Protein AF-A0A3G2S1W0-F1 (afdb_monomer_lite)

Radius of gyration: 58.09 Å; chains: 1; bounding box: 138×70×123 Å

Foldseek 3Di:
DDDDDDDDDDDDPPPPDPPPDPPPPPPPPDPVVVVVVVCVVVDDDPDCDPCVCPPVDDDDDDPDDDDDPDDDDPVVVVVVVVVVVPDDPPPPPPPDDPDDDDDDPPVVVVVVVVVDDDDPDPPD

InterPro domains:
  IPR019711 ATP synthase, F0 complex, subunit H [PF10775] (19-88)
  IPR019711 ATP synthase, F0 complex, subunit H [PTHR28207] (14-124)

pLDDT: mean 74.58, std 13.67, range [42.84, 94.88]

Structure (mmCIF, N/CA/C/O backbone):
data_AF-A0A3G2S1W0-F1
#
_entry.id   AF-A0A3G2S1W0-F1
#
loop_
_atom_site.group_PDB
_atom_site.id
_atom_site.type_symbol
_atom_site.label_atom_id
_atom_site.label_alt_id
_atom_site.label_comp_id
_atom_site.label_asym_id
_atom_site.label_entity_id
_atom_site.label_seq_id
_atom_site.pdbx_PDB_ins_code
_atom_site.Cartn_x
_atom_site.Cartn_y
_atom_site.Cartn_z
_atom_site.occupancy
_atom_site.B_iso_or_equiv
_atom_site.auth_seq_id
_atom_site.auth_comp_id
_atom_site.auth_asym_id
_atom_site.auth_atom_id
_atom_site.pdbx_PDB_model_num
ATOM 1 N N . MET A 1 1 ? 91.002 28.661 -52.945 1.00 43.22 1 MET A N 1
ATOM 2 C CA . MET A 1 1 ? 90.350 27.918 -51.843 1.00 43.22 1 MET A CA 1
ATOM 3 C C . MET A 1 1 ? 89.724 26.662 -52.427 1.00 43.22 1 MET A C 1
ATOM 5 O O . MET A 1 1 ? 88.703 26.771 -53.085 1.00 43.22 1 MET A O 1
ATOM 9 N N . MET A 1 2 ? 90.363 25.502 -52.265 1.00 44.12 2 MET A N 1
ATOM 10 C CA . MET A 1 2 ? 89.798 24.196 -52.630 1.00 44.12 2 MET A CA 1
ATOM 11 C C . MET A 1 2 ? 89.559 23.433 -51.329 1.00 44.12 2 MET A C 1
ATOM 13 O O . MET A 1 2 ? 90.509 23.015 -50.674 1.00 44.12 2 MET A O 1
ATOM 17 N N . LEU A 1 3 ? 88.295 23.349 -50.917 1.00 50.31 3 LEU A N 1
ATOM 18 C CA . LEU A 1 3 ? 87.847 22.559 -49.774 1.00 50.31 3 LEU A CA 1
ATOM 19 C C . LEU A 1 3 ? 87.385 21.200 -50.304 1.00 50.31 3 LEU A C 1
ATOM 21 O O . LEU A 1 3 ? 86.468 21.155 -51.120 1.00 50.31 3 LEU A O 1
ATOM 25 N N . ALA A 1 4 ? 87.956 20.104 -49.813 1.00 54.03 4 ALA A N 1
ATOM 26 C CA . ALA A 1 4 ? 87.307 18.801 -49.899 1.00 54.03 4 ALA A CA 1
ATOM 27 C C . ALA A 1 4 ? 87.650 17.973 -48.657 1.00 54.03 4 ALA A C 1
ATOM 29 O O . ALA A 1 4 ? 88.808 17.707 -48.347 1.00 54.03 4 ALA A O 1
ATOM 30 N N . VAL A 1 5 ? 86.589 17.667 -47.920 1.00 59.09 5 VAL A N 1
ATOM 31 C CA . VAL A 1 5 ? 86.521 17.125 -46.563 1.00 59.09 5 VAL A CA 1
ATOM 32 C C . VAL A 1 5 ? 86.582 15.593 -46.596 1.00 59.09 5 VAL A C 1
ATOM 34 O O . VAL A 1 5 ? 85.973 14.961 -47.455 1.00 59.09 5 VAL A O 1
ATOM 37 N N . ALA A 1 6 ? 87.307 14.997 -45.646 1.00 62.19 6 ALA A N 1
ATOM 38 C CA . ALA A 1 6 ? 87.459 13.548 -45.495 1.00 62.19 6 ALA A CA 1
ATOM 39 C C . ALA A 1 6 ? 86.156 12.850 -45.046 1.00 62.19 6 ALA A C 1
ATOM 41 O O . ALA A 1 6 ? 85.433 13.407 -44.215 1.00 62.19 6 ALA A O 1
ATOM 42 N N . PRO A 1 7 ? 85.875 11.602 -45.472 1.00 57.28 7 PRO A N 1
ATOM 43 C CA . PRO A 1 7 ? 84.758 10.851 -44.924 1.00 57.28 7 PRO A CA 1
ATOM 44 C C . PRO A 1 7 ? 85.201 10.054 -43.689 1.00 57.28 7 PRO A C 1
ATOM 46 O O . PRO A 1 7 ? 85.987 9.111 -43.772 1.00 57.28 7 PRO A O 1
ATOM 49 N N . ARG A 1 8 ? 84.662 10.408 -42.520 1.00 60.22 8 ARG A N 1
ATOM 50 C CA . ARG A 1 8 ? 84.667 9.544 -41.331 1.00 60.22 8 ARG A CA 1
ATOM 51 C C . ARG A 1 8 ? 83.418 8.669 -41.390 1.00 60.22 8 ARG A C 1
ATOM 53 O O . ARG A 1 8 ? 82.312 9.159 -41.179 1.00 60.22 8 ARG A O 1
ATOM 60 N N . VAL A 1 9 ? 83.586 7.384 -41.684 1.00 63.47 9 VAL A N 1
ATOM 61 C CA . VAL A 1 9 ? 82.483 6.417 -41.626 1.00 63.47 9 VAL A CA 1
ATOM 62 C C . VAL A 1 9 ? 82.334 5.947 -40.181 1.00 63.47 9 VAL A C 1
ATOM 64 O O . VAL A 1 9 ? 83.197 5.251 -39.655 1.00 63.47 9 VAL A O 1
ATOM 67 N N . LEU A 1 10 ? 81.243 6.353 -39.530 1.00 62.69 10 LEU A N 1
ATOM 68 C CA . LEU A 1 10 ? 80.848 5.854 -38.216 1.00 62.69 10 LEU A CA 1
ATOM 69 C C . LEU A 1 10 ? 79.916 4.654 -38.422 1.00 62.69 10 LEU A C 1
ATOM 71 O O . LEU A 1 10 ? 78.802 4.798 -38.928 1.00 62.69 10 LEU A O 1
ATOM 75 N N . MET A 1 11 ? 80.378 3.460 -38.061 1.00 61.34 11 MET A N 1
ATOM 76 C CA . MET A 1 11 ? 79.583 2.239 -38.154 1.00 61.34 11 MET A CA 1
ATOM 77 C C . MET A 1 11 ? 78.545 2.252 -37.022 1.00 61.34 11 MET A C 1
ATOM 79 O O . MET A 1 11 ? 78.863 1.994 -35.865 1.00 61.34 11 MET A O 1
ATOM 83 N N . THR A 1 12 ? 77.304 2.622 -37.336 1.00 63.25 12 THR A N 1
ATOM 84 C CA . THR A 1 12 ? 76.196 2.571 -36.377 1.00 63.25 12 THR A CA 1
ATOM 85 C C . THR A 1 12 ? 75.586 1.173 -36.403 1.00 63.25 12 THR A C 1
ATOM 87 O O . THR A 1 12 ? 75.038 0.728 -37.412 1.00 63.25 12 THR A O 1
ATOM 90 N N . ALA A 1 13 ? 75.703 0.444 -35.293 1.00 64.62 13 ALA A N 1
ATOM 91 C CA . ALA A 1 13 ? 74.987 -0.810 -35.118 1.00 64.62 13 ALA A CA 1
ATOM 92 C C . ALA A 1 13 ? 73.480 -0.511 -35.104 1.00 64.62 13 ALA A C 1
ATOM 94 O O . ALA A 1 13 ? 72.983 0.211 -34.238 1.00 64.62 13 ALA A O 1
ATOM 95 N N . ARG A 1 14 ? 72.740 -1.057 -36.074 1.00 62.59 14 ARG A N 1
ATOM 96 C CA . ARG A 1 14 ? 71.276 -1.044 -36.045 1.00 62.59 14 ARG A CA 1
ATOM 97 C C . ARG A 1 14 ? 70.824 -1.963 -34.913 1.00 62.59 14 ARG A C 1
ATOM 99 O O . ARG A 1 14 ? 70.781 -3.176 -35.088 1.00 62.59 14 ARG A O 1
ATOM 106 N N . MET A 1 15 ? 70.493 -1.398 -33.754 1.00 65.88 15 MET A N 1
ATOM 107 C CA . MET A 1 15 ? 69.702 -2.116 -32.755 1.00 65.88 15 MET A CA 1
ATOM 108 C C . MET A 1 15 ? 68.371 -2.482 -33.417 1.00 65.88 15 MET A C 1
ATOM 110 O O . MET A 1 15 ? 67.589 -1.600 -33.777 1.00 65.88 15 MET A O 1
ATOM 114 N N . ALA A 1 16 ? 68.133 -3.774 -33.639 1.00 66.38 16 ALA A N 1
ATOM 115 C CA . ALA A 1 16 ? 66.834 -4.264 -34.067 1.00 66.38 16 ALA A CA 1
ATOM 116 C C . ALA A 1 16 ? 65.831 -3.946 -32.950 1.00 66.38 16 ALA A C 1
ATOM 118 O O . ALA A 1 16 ? 65.785 -4.623 -31.926 1.00 66.38 16 ALA A O 1
ATOM 119 N N . GLY A 1 17 ? 65.078 -2.858 -33.109 1.00 67.38 17 GLY A N 1
ATOM 120 C CA . GLY A 1 17 ? 64.020 -2.502 -32.176 1.00 67.38 17 GLY A CA 1
ATOM 121 C C . GLY A 1 17 ? 62.940 -3.575 -32.218 1.00 67.38 17 GLY A C 1
ATOM 122 O O . GLY A 1 17 ? 62.202 -3.667 -33.198 1.00 67.38 17 GLY A O 1
ATOM 123 N N . PHE A 1 18 ? 62.832 -4.379 -31.162 1.00 67.88 18 PHE A N 1
ATOM 124 C CA . PHE A 1 18 ? 61.656 -5.213 -30.954 1.00 67.88 18 PHE A CA 1
ATOM 125 C C . PHE A 1 18 ? 60.461 -4.286 -30.714 1.00 67.88 18 PHE A C 1
ATOM 127 O O . PHE A 1 18 ? 60.322 -3.684 -29.651 1.00 67.88 18 PHE A O 1
ATOM 134 N N . ARG A 1 19 ? 59.592 -4.143 -31.719 1.00 68.94 19 ARG A N 1
ATOM 135 C CA . ARG A 1 19 ? 58.258 -3.575 -31.514 1.00 68.94 19 ARG A CA 1
ATOM 136 C C . ARG A 1 19 ? 57.435 -4.653 -30.822 1.00 68.94 19 ARG A C 1
ATOM 138 O O . ARG A 1 19 ? 57.024 -5.612 -31.468 1.00 68.94 19 ARG A O 1
ATOM 145 N N . ALA A 1 20 ? 57.227 -4.523 -29.516 1.00 69.31 20 ALA A N 1
ATOM 146 C CA . ALA A 1 20 ? 56.243 -5.337 -28.821 1.00 69.31 20 ALA A CA 1
ATOM 147 C C . ALA A 1 20 ? 54.864 -5.006 -29.411 1.00 69.31 20 ALA A C 1
ATOM 149 O O . ALA A 1 20 ? 54.316 -3.930 -29.176 1.00 69.31 20 ALA A O 1
ATOM 150 N N . LEU A 1 21 ? 54.326 -5.898 -30.243 1.00 70.06 21 LEU A N 1
ATOM 151 C CA . LEU A 1 21 ? 52.922 -5.838 -30.619 1.00 70.06 21 LEU A CA 1
ATOM 152 C C . LEU A 1 21 ? 52.138 -6.307 -29.397 1.00 70.06 21 LEU A C 1
ATOM 154 O O . LEU A 1 21 ? 52.340 -7.425 -28.930 1.00 70.06 21 LEU A O 1
ATOM 158 N N . SER A 1 22 ? 51.284 -5.439 -28.854 1.00 65.88 22 SER A N 1
ATOM 159 C CA . SER A 1 22 ? 50.355 -5.820 -27.792 1.00 65.88 22 SER A CA 1
ATOM 160 C C . SER A 1 22 ? 49.427 -6.907 -28.329 1.00 65.88 22 SER A C 1
ATOM 162 O O . SER A 1 22 ? 48.466 -6.617 -29.034 1.00 65.88 22 SER A O 1
ATOM 164 N N . THR A 1 23 ? 49.716 -8.164 -28.003 1.00 62.97 23 THR A N 1
ATOM 165 C CA . THR A 1 23 ? 48.867 -9.327 -28.285 1.00 62.97 23 THR A CA 1
ATOM 166 C C . THR A 1 23 ? 47.787 -9.488 -27.217 1.00 62.97 23 THR A C 1
ATOM 168 O O . THR A 1 23 ? 47.408 -10.610 -26.878 1.00 62.97 23 THR A O 1
ATOM 171 N N . SER A 1 24 ? 47.271 -8.386 -26.654 1.00 63.69 24 SER A N 1
ATOM 172 C CA . SER A 1 24 ? 46.040 -8.500 -25.880 1.00 63.69 24 SER A CA 1
ATOM 173 C C . SER A 1 24 ? 44.975 -8.990 -26.852 1.00 63.69 24 SER A C 1
ATOM 175 O O . SER A 1 24 ? 44.694 -8.355 -27.870 1.00 63.69 24 SER A O 1
ATOM 177 N N . ALA A 1 25 ? 44.444 -10.184 -26.591 1.00 62.50 25 ALA A N 1
ATOM 178 C CA . ALA A 1 25 ? 43.298 -10.672 -27.326 1.00 62.50 25 ALA A CA 1
ATOM 179 C C . ALA A 1 25 ? 42.246 -9.565 -27.246 1.00 62.50 25 ALA A C 1
ATOM 181 O O . ALA A 1 25 ? 41.812 -9.217 -26.146 1.00 62.50 25 ALA A O 1
ATOM 182 N N . VAL A 1 26 ? 41.885 -8.975 -28.392 1.00 62.81 26 VAL A N 1
ATOM 183 C CA . VAL A 1 26 ? 40.671 -8.166 -28.497 1.00 62.81 26 VAL A CA 1
ATOM 184 C C . VAL A 1 26 ? 39.605 -9.039 -27.867 1.00 62.81 26 VAL A C 1
ATOM 186 O O . VAL A 1 26 ? 39.331 -10.125 -28.384 1.00 62.81 26 VAL A O 1
ATOM 189 N N . ALA A 1 27 ? 39.115 -8.643 -26.690 1.00 63.19 27 ALA A N 1
ATOM 190 C CA . ALA A 1 27 ? 38.039 -9.353 -26.031 1.00 63.19 27 ALA A CA 1
ATOM 191 C C . ALA A 1 27 ? 36.961 -9.483 -27.102 1.00 63.19 27 ALA A C 1
ATOM 193 O O . ALA A 1 27 ? 36.464 -8.462 -27.582 1.00 63.19 27 ALA A O 1
ATOM 194 N N . ARG A 1 28 ? 36.716 -10.715 -27.570 1.00 67.69 28 ARG A N 1
ATOM 195 C CA . ARG A 1 28 ? 35.744 -11.027 -28.621 1.00 67.69 28 ARG A CA 1
ATOM 196 C C . ARG A 1 28 ? 34.363 -10.824 -28.018 1.00 67.69 28 ARG A C 1
ATOM 198 O O . ARG A 1 28 ? 33.666 -11.772 -27.687 1.00 67.69 28 ARG A O 1
ATOM 205 N N . LYS A 1 29 ? 34.048 -9.563 -27.757 1.00 71.88 29 LYS A N 1
ATOM 206 C CA . LYS A 1 29 ? 32.768 -9.096 -27.278 1.00 71.88 29 LYS A CA 1
ATOM 207 C C . LYS A 1 29 ? 31.800 -9.301 -28.426 1.00 71.88 29 LYS A C 1
ATOM 209 O O . LYS A 1 29 ? 32.044 -8.827 -29.536 1.00 71.88 29 LYS A O 1
ATOM 214 N N . ASP A 1 30 ? 30.746 -10.054 -28.158 1.00 88.56 30 ASP A N 1
ATOM 215 C CA . ASP A 1 30 ? 29.654 -10.216 -29.098 1.00 88.56 30 ASP A CA 1
ATOM 216 C C . ASP A 1 30 ? 28.971 -8.853 -29.273 1.00 88.56 30 ASP A C 1
ATOM 218 O O . ASP A 1 30 ? 28.356 -8.313 -28.353 1.00 88.56 30 ASP A O 1
ATOM 222 N N . ILE A 1 31 ? 29.137 -8.269 -30.460 1.00 89.56 31 ILE A N 1
ATOM 223 C CA . ILE A 1 31 ? 28.640 -6.931 -30.791 1.00 89.56 31 ILE A CA 1
ATOM 224 C C . ILE A 1 31 ? 27.111 -6.900 -30.726 1.00 89.56 31 ILE A C 1
ATOM 226 O O . ILE A 1 31 ? 26.540 -5.875 -30.352 1.00 89.56 31 ILE A O 1
ATOM 230 N N . VAL A 1 32 ? 26.441 -8.014 -31.037 1.00 92.81 32 VAL A N 1
ATOM 231 C CA . VAL A 1 32 ? 24.980 -8.110 -30.977 1.00 92.81 32 VAL A CA 1
ATOM 232 C C . VAL A 1 32 ? 24.530 -8.052 -29.522 1.00 92.81 32 VAL A C 1
ATOM 234 O O . VAL A 1 32 ? 23.669 -7.244 -29.174 1.00 92.81 32 VAL A O 1
ATOM 237 N N . GLN A 1 33 ? 25.170 -8.839 -28.656 1.00 93.31 33 GLN A N 1
ATOM 238 C CA . GLN A 1 33 ? 24.874 -8.856 -27.226 1.00 93.31 33 GLN A CA 1
ATOM 239 C C . GLN A 1 33 ? 25.163 -7.504 -26.561 1.00 93.31 33 GLN A C 1
ATOM 241 O O . GLN A 1 33 ? 24.342 -7.000 -25.796 1.00 93.31 33 GLN A O 1
ATOM 246 N N . GLU A 1 34 ? 26.313 -6.900 -26.850 1.00 91.62 34 GLU A N 1
ATOM 247 C CA . GLU A 1 34 ? 26.709 -5.623 -26.250 1.00 91.62 34 GLU A CA 1
ATOM 248 C C . GLU A 1 34 ? 25.804 -4.479 -26.720 1.00 91.62 34 GLU A C 1
ATOM 250 O O . GLU A 1 34 ? 25.385 -3.662 -25.902 1.00 91.62 34 GLU A O 1
ATOM 255 N N . THR A 1 35 ? 25.435 -4.445 -28.007 1.00 93.44 35 THR A N 1
ATOM 256 C CA . THR A 1 35 ? 24.463 -3.467 -28.525 1.00 93.44 35 THR A CA 1
ATOM 257 C C . THR A 1 35 ? 23.108 -3.650 -27.852 1.00 93.44 35 THR A C 1
ATOM 259 O O . THR A 1 35 ? 22.550 -2.685 -27.342 1.00 93.44 35 THR A O 1
ATOM 262 N N . TYR A 1 36 ? 22.610 -4.884 -27.758 1.00 94.88 36 TYR A N 1
ATOM 263 C CA . TYR A 1 36 ? 21.340 -5.178 -27.094 1.00 94.88 36 TYR A CA 1
ATOM 264 C C . TYR A 1 36 ? 21.326 -4.721 -25.629 1.00 94.88 36 TYR A C 1
ATOM 266 O O . TYR A 1 36 ? 20.423 -4.003 -25.201 1.00 94.88 36 TYR A O 1
ATOM 274 N N . LEU A 1 37 ? 22.359 -5.074 -24.859 1.00 94.56 37 LEU A N 1
ATOM 275 C CA . LEU A 1 37 ? 22.473 -4.663 -23.460 1.00 94.56 37 LEU A CA 1
ATOM 276 C C . LEU A 1 37 ? 22.628 -3.147 -23.310 1.00 94.56 37 LEU A C 1
ATOM 278 O O . LEU A 1 37 ? 22.152 -2.585 -22.323 1.00 94.56 37 LEU A O 1
ATOM 282 N N . ARG A 1 38 ? 23.287 -2.480 -24.263 1.00 94.00 38 ARG A N 1
ATOM 283 C CA . ARG A 1 38 ? 23.418 -1.022 -24.272 1.00 94.00 38 ARG A CA 1
ATOM 284 C C . ARG A 1 38 ? 22.071 -0.348 -24.489 1.00 94.00 38 ARG A C 1
ATOM 286 O O . ARG A 1 38 ? 21.744 0.551 -23.725 1.00 94.00 38 ARG A O 1
ATOM 293 N N . GLU A 1 39 ? 21.293 -0.804 -25.465 1.00 93.19 39 GLU A N 1
ATOM 294 C CA . GLU A 1 39 ? 19.969 -0.247 -25.749 1.00 93.19 39 GLU A CA 1
ATOM 295 C C . GLU A 1 39 ? 18.987 -0.516 -24.598 1.00 93.19 39 GLU A C 1
ATOM 297 O O . GLU A 1 39 ? 18.271 0.391 -24.185 1.00 93.19 39 GLU A O 1
ATOM 302 N N . LEU A 1 40 ? 19.021 -1.704 -23.979 1.00 92.88 40 LEU A N 1
ATOM 303 C CA . LEU A 1 40 ? 18.219 -1.986 -22.781 1.00 92.88 40 LEU A CA 1
ATOM 304 C C . LEU A 1 40 ? 18.570 -1.075 -21.600 1.00 92.88 40 LEU A C 1
ATOM 306 O O . LEU A 1 40 ? 17.680 -0.598 -20.902 1.00 92.88 40 LEU A O 1
ATOM 310 N N . LYS A 1 41 ? 19.864 -0.843 -21.353 1.00 92.19 41 LYS A N 1
ATOM 311 C CA . LYS A 1 41 ? 20.321 0.038 -20.266 1.00 92.19 41 LYS A CA 1
ATOM 312 C C . LYS A 1 41 ? 20.053 1.512 -20.563 1.00 92.19 41 LYS A C 1
ATOM 314 O O . LYS A 1 41 ? 19.827 2.280 -19.634 1.00 92.19 41 LYS A O 1
ATOM 319 N N . ALA A 1 42 ? 20.110 1.904 -21.833 1.00 92.94 42 ALA A N 1
ATOM 320 C CA . ALA A 1 42 ? 19.798 3.254 -22.284 1.00 92.94 42 ALA A CA 1
ATOM 321 C C . ALA A 1 42 ? 18.286 3.517 -22.346 1.00 92.94 42 ALA A C 1
ATOM 323 O O . ALA A 1 42 ? 17.872 4.676 -22.380 1.00 92.94 42 ALA A O 1
ATOM 324 N N . TYR A 1 43 ? 17.460 2.467 -22.347 1.00 92.00 43 TYR A N 1
ATOM 325 C CA . TYR A 1 43 ? 16.017 2.611 -22.412 1.00 92.00 43 TYR A CA 1
ATOM 326 C C . TYR A 1 43 ? 15.475 3.283 -21.149 1.00 92.00 43 TYR A C 1
ATOM 328 O O . TYR A 1 43 ? 15.407 2.703 -20.063 1.00 92.00 43 TYR A O 1
ATOM 336 N N . LYS A 1 44 ? 15.030 4.527 -21.313 1.00 87.81 44 LYS A N 1
ATOM 337 C CA . LYS A 1 44 ? 14.239 5.236 -20.318 1.00 87.81 44 LYS A CA 1
ATOM 338 C C . LYS A 1 44 ? 12.767 5.028 -20.654 1.00 87.81 44 LYS A C 1
ATOM 340 O O . LYS A 1 44 ? 12.299 5.496 -21.689 1.00 87.81 44 LYS A O 1
ATOM 345 N N . ALA A 1 45 ? 12.044 4.332 -19.778 1.00 85.00 45 ALA A N 1
ATOM 346 C CA . ALA A 1 45 ? 10.597 4.216 -19.913 1.00 85.00 45 ALA A CA 1
ATOM 347 C C . ALA A 1 45 ? 9.961 5.620 -19.961 1.00 85.00 45 ALA A C 1
ATOM 349 O O . ALA A 1 45 ? 10.409 6.500 -19.214 1.00 85.00 45 ALA A O 1
ATOM 350 N N . PRO A 1 46 ? 8.945 5.836 -20.817 1.00 81.56 46 PRO A N 1
ATOM 351 C CA . PRO A 1 46 ? 8.255 7.115 -20.888 1.00 81.56 46 PRO A CA 1
ATOM 352 C C . PRO A 1 46 ? 7.667 7.466 -19.521 1.00 81.56 46 PRO A C 1
ATOM 354 O O . PRO A 1 46 ? 7.199 6.588 -18.788 1.00 81.56 46 PRO A O 1
ATOM 357 N N . GLU A 1 47 ? 7.709 8.751 -19.170 1.00 79.69 47 GLU A N 1
ATOM 358 C CA . GLU A 1 47 ? 7.130 9.225 -17.918 1.00 79.69 47 GLU A CA 1
ATOM 359 C C . GLU A 1 47 ? 5.641 8.889 -17.895 1.00 79.69 47 GLU A C 1
ATOM 361 O O . GLU A 1 47 ? 4.881 9.223 -18.808 1.00 79.69 47 GLU A O 1
ATOM 366 N N . LYS A 1 48 ? 5.227 8.165 -16.853 1.00 80.00 48 LYS A N 1
ATOM 367 C CA . LYS A 1 48 ? 3.827 7.811 -16.668 1.00 80.00 48 LYS A CA 1
ATOM 368 C C . LYS A 1 48 ? 3.058 9.109 -16.446 1.00 80.00 48 LYS A C 1
ATOM 370 O O . LYS A 1 48 ? 3.314 9.808 -15.469 1.00 80.00 48 LYS A O 1
ATOM 375 N N . ALA A 1 49 ? 2.130 9.414 -17.353 1.00 83.69 49 ALA A N 1
ATOM 376 C CA . ALA A 1 49 ? 1.265 10.577 -17.217 1.00 83.69 49 ALA A CA 1
ATOM 377 C C . ALA A 1 49 ? 0.603 10.567 -15.827 1.00 83.69 49 ALA A C 1
ATOM 379 O O . ALA A 1 49 ? 0.204 9.488 -15.363 1.00 83.69 49 ALA A O 1
ATOM 380 N N . PRO A 1 50 ? 0.457 11.733 -15.170 1.00 76.50 50 PRO A N 1
ATOM 381 C CA . PRO A 1 50 ? -0.111 11.805 -13.826 1.00 76.50 50 PRO A CA 1
ATOM 382 C C . PRO A 1 50 ? -1.492 11.148 -13.774 1.00 76.50 50 PRO A C 1
ATOM 384 O O . PRO A 1 50 ? -1.808 10.482 -12.801 1.00 76.50 50 PRO A O 1
ATOM 387 N N . ASP A 1 51 ? -2.243 11.208 -14.873 1.00 77.69 51 ASP A N 1
ATOM 388 C CA . ASP 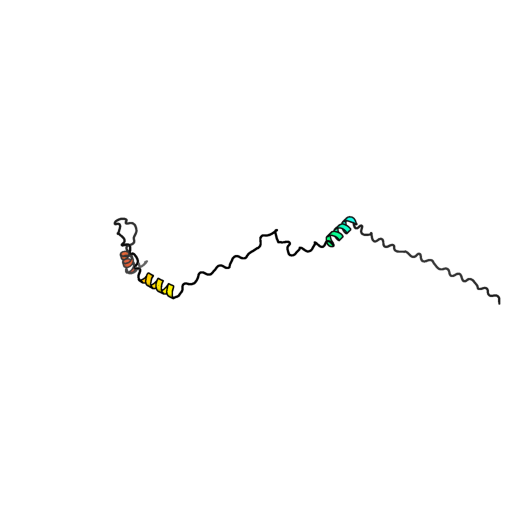A 1 51 ? -3.600 10.683 -15.016 1.00 77.69 51 ASP A CA 1
ATOM 389 C C . ASP A 1 51 ? -3.691 9.221 -15.474 1.00 77.69 51 ASP A C 1
ATOM 391 O O . ASP A 1 51 ? -4.785 8.721 -15.721 1.00 77.69 51 ASP A O 1
ATOM 395 N N . ALA A 1 52 ? -2.579 8.489 -15.561 1.00 79.00 52 ALA A N 1
ATOM 396 C CA . ALA A 1 52 ? -2.584 7.099 -16.031 1.00 79.00 52 ALA A CA 1
ATOM 397 C C . ALA A 1 52 ? -3.398 6.129 -15.143 1.00 79.00 52 ALA A C 1
ATOM 399 O O . ALA A 1 52 ? -3.596 4.975 -15.511 1.00 79.00 52 ALA A O 1
ATOM 400 N N . HIS A 1 53 ? -3.852 6.569 -13.968 1.00 76.62 53 HIS A N 1
ATOM 401 C CA . HIS A 1 53 ? -4.737 5.816 -13.078 1.00 76.62 53 HIS A CA 1
ATOM 402 C C . HIS A 1 53 ? -6.233 6.055 -13.362 1.00 76.62 53 HIS A C 1
ATOM 404 O O . HIS A 1 53 ? -7.057 5.206 -13.013 1.00 76.62 53 HIS A O 1
ATOM 410 N N . LYS A 1 54 ? -6.596 7.152 -14.045 1.00 77.94 54 LYS A N 1
ATOM 411 C CA . LYS A 1 54 ? -7.987 7.468 -14.394 1.00 77.94 54 LYS A CA 1
ATOM 412 C C . LYS A 1 54 ? -8.518 6.421 -15.382 1.00 77.94 54 LYS A C 1
ATOM 414 O O . LYS A 1 54 ? -7.910 6.169 -16.419 1.00 77.94 54 LYS A O 1
ATOM 419 N N . GLY A 1 55 ? -9.624 5.763 -15.032 1.00 77.75 55 GLY A N 1
ATOM 420 C CA . GLY A 1 55 ? -10.274 4.730 -15.855 1.00 77.75 55 GLY A CA 1
ATOM 421 C C . GLY A 1 55 ? -9.704 3.310 -15.725 1.00 77.75 55 GLY A C 1
ATOM 422 O O . GLY A 1 55 ? -10.368 2.367 -16.143 1.00 77.75 55 GLY A O 1
ATOM 423 N N . HIS A 1 56 ? -8.530 3.137 -15.106 1.00 81.00 56 HIS A N 1
ATOM 424 C CA . HIS A 1 56 ? -7.951 1.813 -14.825 1.00 81.00 56 HIS A CA 1
ATOM 425 C C . HIS A 1 56 ? -8.267 1.322 -13.408 1.00 81.00 56 HIS A C 1
ATOM 427 O O . HIS A 1 56 ? -8.330 0.116 -13.173 1.00 81.00 56 HIS A O 1
ATOM 433 N N . VAL A 1 57 ? -8.459 2.243 -12.458 1.00 86.12 57 VAL A N 1
ATOM 434 C CA . VAL A 1 57 ? -8.733 1.935 -11.049 1.00 86.12 57 VAL A CA 1
ATOM 435 C C . VAL A 1 57 ? -9.960 2.722 -10.591 1.00 86.12 57 VAL A C 1
ATOM 437 O O . VAL A 1 57 ? -10.206 3.835 -11.055 1.00 86.12 57 VAL A O 1
ATOM 440 N N . ARG A 1 58 ? -10.759 2.128 -9.699 1.00 83.81 58 ARG A N 1
ATOM 441 C CA . ARG A 1 58 ? -11.851 2.836 -9.021 1.00 83.81 58 ARG A CA 1
ATOM 442 C C . ARG A 1 58 ? -11.268 3.860 -8.048 1.00 83.81 58 ARG A C 1
ATOM 444 O O . ARG A 1 58 ? -10.365 3.523 -7.288 1.00 83.81 58 ARG A O 1
ATOM 451 N N . GLU A 1 59 ? -11.808 5.074 -8.070 1.00 83.62 59 GLU A N 1
ATOM 452 C CA . GLU A 1 59 ? -11.412 6.144 -7.153 1.00 83.62 59 GLU A CA 1
ATOM 453 C C . GLU A 1 59 ? -11.661 5.710 -5.704 1.00 83.62 59 GLU A C 1
ATOM 455 O O . GLU A 1 59 ? -12.747 5.226 -5.368 1.00 83.62 59 GLU A O 1
ATOM 460 N N . PHE A 1 60 ? -10.649 5.854 -4.850 1.00 83.38 60 PHE A N 1
ATOM 461 C CA . PHE A 1 60 ? -10.762 5.481 -3.447 1.00 83.38 60 PHE A CA 1
ATOM 462 C C . PHE A 1 60 ? -11.318 6.659 -2.646 1.00 83.38 60 PHE A C 1
ATOM 464 O O . PHE A 1 60 ? -10.602 7.606 -2.336 1.00 83.38 60 PHE A O 1
ATOM 471 N N . SER A 1 61 ? -12.593 6.584 -2.267 1.00 84.50 61 SER A N 1
ATOM 472 C CA . SER A 1 61 ? -13.168 7.477 -1.262 1.00 84.50 61 SER A CA 1
ATOM 473 C C . SER A 1 61 ? -13.064 6.827 0.115 1.00 84.50 61 SER A C 1
ATOM 475 O O . SER A 1 61 ? -13.647 5.761 0.336 1.00 84.50 61 SER A O 1
ATOM 477 N N . SER A 1 62 ? -12.378 7.472 1.058 1.00 83.69 62 SER A N 1
ATOM 478 C CA . SER A 1 62 ? -12.464 7.071 2.463 1.00 83.69 62 SER A CA 1
ATOM 479 C C . SER A 1 62 ? -13.925 7.164 2.923 1.00 83.69 62 SER A C 1
ATOM 481 O O . SER A 1 62 ? -14.549 8.206 2.690 1.00 83.69 62 SER A O 1
ATOM 483 N N . PRO A 1 63 ? -14.489 6.122 3.559 1.00 85.12 63 PRO A N 1
ATOM 484 C CA . PRO A 1 63 ? -15.841 6.201 4.093 1.00 85.12 63 PRO A CA 1
ATOM 485 C C . PRO A 1 63 ? -15.929 7.334 5.119 1.00 85.12 63 PRO A C 1
ATOM 487 O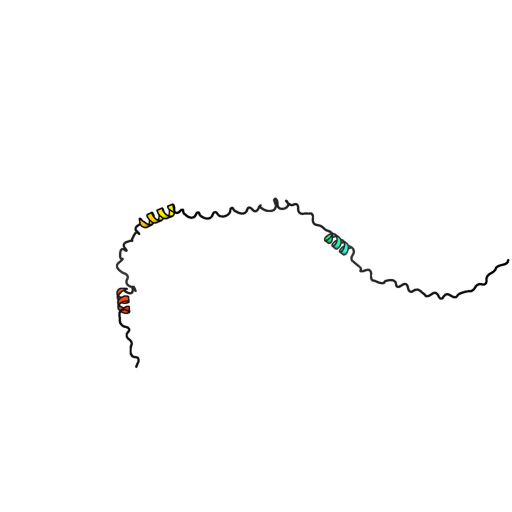 O . PRO A 1 63 ? -14.945 7.650 5.792 1.00 85.12 63 PRO A O 1
ATOM 490 N N . ALA A 1 64 ? -17.109 7.951 5.227 1.00 80.06 64 ALA A N 1
ATOM 491 C CA . ALA A 1 64 ? -17.354 8.965 6.243 1.00 80.06 64 ALA A CA 1
ATOM 492 C C . ALA A 1 64 ? -16.996 8.401 7.624 1.00 80.06 64 ALA A C 1
ATOM 494 O O . ALA A 1 64 ? -17.353 7.265 7.950 1.00 80.06 64 ALA A O 1
ATOM 495 N N . GLN A 1 65 ? -16.261 9.187 8.412 1.00 77.69 65 GLN A N 1
ATOM 496 C CA . GLN A 1 65 ? -15.842 8.783 9.747 1.00 77.69 65 GLN A CA 1
ATOM 497 C C . GLN A 1 65 ? -17.086 8.410 10.570 1.00 77.69 65 GLN A C 1
ATOM 499 O O . GLN A 1 65 ? -18.062 9.172 10.554 1.00 77.69 65 GLN A O 1
ATOM 504 N N . PRO A 1 66 ? -17.088 7.247 11.250 1.00 79.81 66 PRO A N 1
ATOM 505 C CA . PRO A 1 66 ? -18.240 6.813 12.021 1.00 79.81 66 PRO A CA 1
ATOM 506 C C . PRO A 1 66 ? -18.571 7.882 13.059 1.00 79.81 66 PRO A C 1
ATOM 508 O O . PRO A 1 66 ? -17.708 8.301 13.832 1.00 79.81 66 PRO A O 1
ATOM 511 N N . GLN A 1 67 ? -19.818 8.347 13.043 1.00 77.56 67 GLN A N 1
ATOM 512 C CA . GLN A 1 67 ? -20.313 9.252 14.069 1.00 77.56 67 GLN A CA 1
ATOM 513 C C . GLN A 1 67 ? -20.338 8.484 15.389 1.00 77.56 67 GLN A C 1
ATOM 515 O O . GLN A 1 67 ? -20.934 7.407 15.471 1.00 77.56 67 GLN A O 1
ATOM 520 N N . ALA A 1 68 ? -19.660 9.018 16.405 1.00 76.25 68 ALA A N 1
ATOM 521 C CA . ALA A 1 68 ? -19.763 8.472 17.747 1.00 76.25 68 ALA A CA 1
ATOM 522 C C . ALA A 1 68 ? -21.230 8.582 18.200 1.00 76.25 68 ALA A C 1
ATOM 524 O O . ALA A 1 68 ? -21.851 9.623 17.960 1.00 76.25 68 ALA A O 1
ATOM 525 N N . PRO A 1 69 ? -21.803 7.539 18.824 1.00 78.50 69 PRO A N 1
ATOM 526 C CA . PRO A 1 69 ? -23.150 7.638 19.368 1.00 78.50 69 PRO A CA 1
ATOM 527 C C . PRO A 1 69 ? -23.190 8.804 20.361 1.00 78.50 69 PRO A C 1
ATOM 529 O O . PRO A 1 69 ? -22.286 8.939 21.190 1.00 78.50 69 PRO A O 1
ATOM 532 N N . SER A 1 70 ? -24.199 9.674 20.258 1.00 76.25 70 SER A N 1
ATOM 533 C CA . SER A 1 70 ? -24.306 10.805 21.179 1.00 76.25 70 SER A CA 1
ATOM 534 C C . SER A 1 70 ? -24.475 10.271 22.597 1.00 76.25 70 SER A C 1
ATOM 536 O O . SER A 1 70 ? -25.388 9.484 22.855 1.00 76.25 70 SER A O 1
ATOM 538 N N . SER A 1 71 ? -23.620 10.705 23.520 1.00 77.69 71 SER A N 1
ATOM 539 C CA . SER A 1 71 ? -23.844 10.468 24.943 1.00 77.69 71 SER A CA 1
ATOM 540 C C . SER A 1 71 ? -25.199 11.069 25.340 1.00 77.69 71 SER A C 1
ATOM 542 O O . SER A 1 71 ? -25.455 12.218 24.960 1.00 77.69 71 SER A O 1
ATOM 544 N N . PRO A 1 72 ? -26.060 10.342 26.074 1.00 83.19 72 PRO A N 1
ATOM 545 C CA . PRO A 1 72 ? -27.346 10.875 26.511 1.00 83.19 72 PRO A CA 1
ATOM 546 C C . PRO A 1 72 ? -27.138 12.136 27.354 1.00 83.19 72 PRO A C 1
ATOM 548 O O . PRO A 1 72 ? -26.164 12.244 28.106 1.00 83.19 72 PRO A O 1
ATOM 551 N N . SER A 1 73 ? -28.034 13.109 27.200 1.00 83.12 73 SER A N 1
ATOM 552 C CA . SER A 1 73 ? -27.959 14.351 27.963 1.00 83.12 73 SER A CA 1
ATOM 553 C C . SER A 1 73 ? -28.354 14.110 29.427 1.00 83.12 73 SER A C 1
ATOM 555 O O . SER A 1 73 ? -29.054 13.150 29.750 1.00 83.12 73 SER A O 1
ATOM 557 N N . SER A 1 74 ? -27.922 14.990 30.334 1.00 79.94 74 SER A N 1
ATOM 558 C CA . SER A 1 74 ? -28.214 14.857 31.773 1.00 79.94 74 SER A CA 1
ATOM 559 C C . SER A 1 74 ? -29.724 14.809 32.075 1.00 79.94 74 SER A C 1
ATOM 561 O O . SER A 1 74 ? -30.156 14.092 32.976 1.00 79.94 74 SER A O 1
ATOM 563 N N . SER A 1 75 ? -30.546 15.515 31.286 1.00 82.12 75 SER A N 1
ATOM 564 C CA . SER A 1 75 ? -32.009 15.489 31.420 1.00 82.12 75 SER A CA 1
ATOM 565 C C . SER A 1 75 ? -32.620 14.151 31.009 1.00 82.12 75 SER A C 1
ATOM 567 O O . SER A 1 75 ? -33.545 13.680 31.667 1.00 82.12 75 SER A O 1
ATOM 569 N N . ASP A 1 76 ? -32.084 13.515 29.964 1.00 85.06 76 ASP A N 1
ATOM 570 C CA . ASP A 1 76 ? -32.585 12.215 29.506 1.00 85.06 76 ASP A CA 1
ATOM 571 C C . ASP A 1 76 ? -32.313 11.143 30.563 1.00 85.06 76 ASP A C 1
ATOM 573 O O . ASP A 1 76 ? -33.185 10.331 30.868 1.00 85.06 76 ASP A O 1
ATOM 577 N N . ILE A 1 77 ? -31.136 11.195 31.191 1.00 89.44 77 ILE A N 1
ATOM 578 C CA . ILE A 1 77 ? -30.753 10.278 32.270 1.00 89.44 77 ILE A CA 1
ATOM 579 C C . ILE A 1 77 ? -31.673 10.455 33.483 1.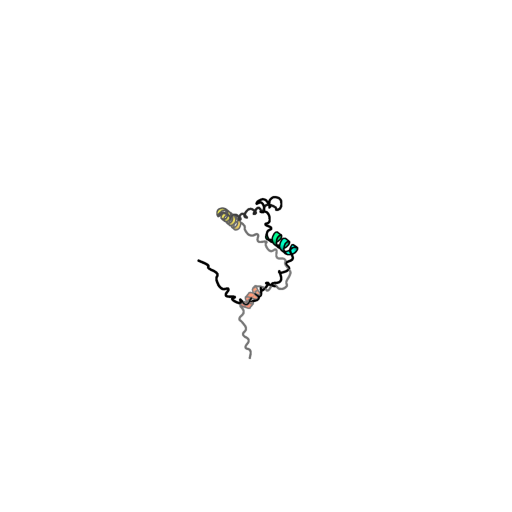00 89.44 77 ILE A C 1
ATOM 581 O O . ILE A 1 77 ? -32.150 9.463 34.028 1.00 89.44 77 ILE A O 1
ATOM 585 N N . ALA A 1 78 ? -31.971 11.695 33.882 1.00 88.75 78 ALA A N 1
ATOM 586 C CA . ALA A 1 78 ? -32.887 11.957 34.993 1.00 88.75 78 ALA A CA 1
ATOM 587 C C . ALA A 1 78 ? -34.283 11.363 34.733 1.00 88.75 78 ALA A C 1
ATOM 589 O O . ALA A 1 78 ? -34.809 10.642 35.579 1.00 88.75 78 ALA A O 1
ATOM 590 N N . SER A 1 79 ? -34.832 11.565 33.530 1.00 88.12 79 SER A N 1
ATOM 591 C CA . SER A 1 79 ? -36.144 11.015 33.162 1.00 88.12 79 SER A CA 1
ATOM 592 C C . SER A 1 79 ? -36.180 9.479 33.163 1.00 88.12 79 SER A C 1
ATOM 594 O O . SER A 1 79 ? -37.159 8.874 33.595 1.00 88.12 79 SER A O 1
ATOM 596 N N . GLN A 1 80 ? -35.091 8.829 32.736 1.00 87.94 80 GLN A N 1
ATOM 597 C CA . GLN A 1 80 ? -34.978 7.369 32.740 1.00 87.94 80 GLN A CA 1
ATOM 598 C C . GLN A 1 80 ? -34.861 6.806 34.162 1.00 87.94 80 GLN A C 1
ATOM 600 O O . GLN A 1 80 ? -35.408 5.740 34.439 1.00 87.94 80 GLN A O 1
ATOM 605 N N . LEU A 1 81 ? -34.196 7.521 35.075 1.00 88.50 81 LEU A N 1
ATOM 606 C CA . LEU A 1 81 ? -34.107 7.134 36.486 1.00 88.50 81 LEU A CA 1
ATOM 607 C C . LEU A 1 81 ? -35.452 7.266 37.206 1.00 88.50 81 LEU A C 1
ATOM 609 O O . LEU A 1 81 ? -35.807 6.392 37.996 1.00 88.50 81 LEU A O 1
ATOM 613 N N . GLU A 1 82 ? -36.222 8.315 36.916 1.00 90.44 82 GLU A N 1
ATOM 614 C CA . GLU A 1 82 ? -37.58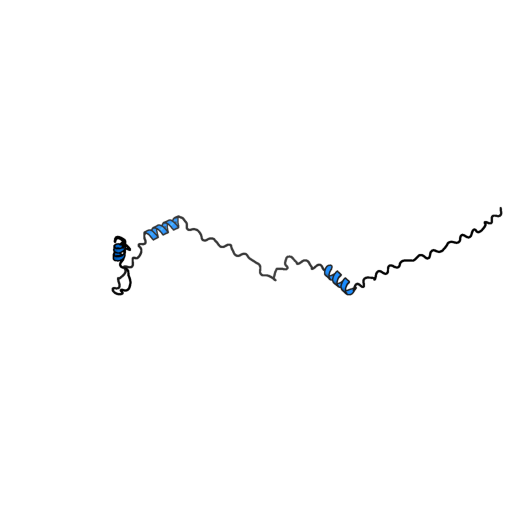2 8.476 37.445 1.00 90.44 82 GLU A CA 1
ATOM 615 C C . GLU A 1 82 ? -38.512 7.363 36.946 1.00 90.44 82 GLU A C 1
ATOM 617 O O . GLU A 1 82 ? -39.251 6.770 37.737 1.00 90.44 82 GLU A O 1
ATOM 622 N N . ALA A 1 83 ? -38.425 7.020 35.656 1.00 89.31 83 ALA A N 1
ATOM 623 C CA . ALA A 1 83 ? -39.183 5.919 35.067 1.00 89.31 83 ALA A CA 1
ATOM 624 C C . ALA A 1 83 ? -38.813 4.562 35.691 1.00 89.31 83 ALA A C 1
ATOM 626 O O . ALA A 1 83 ? -39.706 3.797 36.042 1.00 89.31 83 ALA A O 1
ATOM 627 N N . TYR A 1 84 ? -37.518 4.291 35.891 1.00 87.44 84 TYR A N 1
ATOM 628 C CA . TYR A 1 84 ? -37.043 3.062 36.538 1.00 87.44 84 TYR A CA 1
ATOM 629 C C . TYR A 1 84 ? -37.453 2.977 38.013 1.00 87.44 84 TYR A C 1
ATOM 631 O O . TYR A 1 84 ? -37.795 1.912 38.513 1.00 87.44 84 TYR A O 1
ATOM 639 N N . THR A 1 85 ? -37.451 4.109 38.718 1.00 86.12 85 THR A N 1
ATOM 640 C CA . THR A 1 85 ? -37.898 4.163 40.118 1.00 86.12 85 THR A CA 1
ATOM 641 C C . THR A 1 85 ? -39.404 3.930 40.232 1.00 86.12 85 THR A C 1
ATOM 643 O O . THR A 1 85 ? -39.865 3.351 41.209 1.00 86.12 85 THR A O 1
ATOM 646 N N . SER A 1 86 ? -40.172 4.372 39.235 1.00 86.25 86 SER A N 1
ATOM 647 C CA . SER A 1 86 ? -41.630 4.212 39.206 1.00 86.25 86 SER A CA 1
ATOM 648 C C . SER A 1 86 ? -42.076 2.838 38.702 1.00 86.25 86 SER A C 1
ATOM 650 O O . SER A 1 86 ? -43.231 2.468 38.900 1.00 86.25 86 SER A O 1
ATOM 652 N N . SER A 1 87 ? -41.198 2.086 38.035 1.00 84.94 87 SER A N 1
ATOM 653 C CA . SER A 1 87 ? -41.485 0.709 37.647 1.00 84.94 87 SER A CA 1
ATOM 654 C C . SER A 1 87 ? -41.248 -0.220 38.834 1.00 84.94 87 SER A C 1
ATOM 656 O O . SER A 1 87 ? -40.104 -0.529 39.169 1.00 84.94 87 SER A O 1
ATOM 658 N N . GLU A 1 88 ? -42.326 -0.687 39.459 1.00 76.50 88 GLU A N 1
ATOM 659 C CA . GLU A 1 88 ? -42.240 -1.851 40.337 1.00 76.50 88 GLU A CA 1
ATOM 660 C C . GLU A 1 88 ? -41.923 -3.093 39.483 1.00 76.50 88 GLU A C 1
ATOM 662 O O . GLU A 1 88 ? -42.506 -3.264 38.408 1.00 76.50 88 G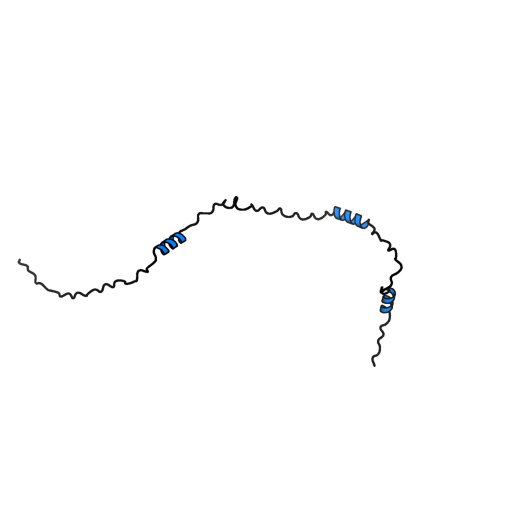LU A O 1
ATOM 667 N N . PRO A 1 89 ? -40.971 -3.947 39.899 1.00 76.12 89 PRO A N 1
ATOM 668 C CA . PRO A 1 89 ? -40.717 -5.196 39.202 1.00 76.12 89 PRO A CA 1
ATOM 669 C C . PRO A 1 89 ? -41.947 -6.096 39.329 1.00 76.12 89 PRO A C 1
ATOM 671 O O . PRO A 1 89 ? -42.426 -6.323 40.440 1.00 76.12 89 PRO A O 1
ATOM 674 N N . ASP A 1 90 ? -42.420 -6.641 38.205 1.00 69.56 90 ASP A N 1
ATOM 675 C CA . ASP A 1 90 ? -43.424 -7.705 38.200 1.00 69.56 90 ASP A CA 1
ATOM 676 C C . ASP A 1 90 ? -42.841 -8.922 38.930 1.00 69.56 90 ASP A C 1
ATOM 678 O O . ASP A 1 90 ? -42.141 -9.764 38.356 1.00 69.56 90 ASP A O 1
ATOM 682 N N . VAL A 1 91 ? -43.100 -9.005 40.235 1.00 65.31 91 VAL A N 1
ATOM 683 C CA . VAL A 1 91 ? -42.903 -10.226 41.003 1.00 65.31 91 VAL A CA 1
ATOM 684 C C . VAL A 1 91 ? -43.963 -11.182 40.494 1.00 65.31 91 VAL A C 1
ATOM 686 O O . VAL A 1 91 ? -45.124 -11.125 40.890 1.00 65.31 91 VAL A O 1
ATOM 689 N N . VAL A 1 92 ? -43.565 -12.053 39.572 1.00 62.66 92 VAL A N 1
ATOM 690 C CA . VAL A 1 92 ? -44.346 -13.241 39.256 1.00 62.66 92 VAL A CA 1
ATOM 691 C C . VAL A 1 92 ? -44.446 -13.997 40.576 1.00 62.66 92 VAL A C 1
ATOM 693 O O . VAL A 1 92 ? -43.452 -14.565 41.032 1.00 62.66 92 VAL A O 1
ATOM 696 N N . GLU A 1 93 ? -45.600 -13.932 41.248 1.00 59.25 93 GLU A N 1
ATOM 697 C CA . GLU A 1 93 ? -45.886 -14.828 42.361 1.00 59.25 93 GLU A CA 1
ATOM 698 C C . GLU A 1 93 ? -45.626 -16.229 41.824 1.00 59.25 93 GLU A C 1
ATOM 700 O O . GLU A 1 93 ? -46.315 -16.697 40.915 1.00 59.25 93 GLU A O 1
ATOM 705 N N . ALA A 1 94 ? -44.553 -16.856 42.305 1.00 57.06 94 ALA A N 1
ATOM 706 C CA . ALA A 1 94 ? -44.251 -18.224 41.959 1.00 57.06 94 ALA A CA 1
ATOM 707 C C . ALA A 1 94 ? -45.452 -19.047 42.426 1.00 57.06 94 ALA A C 1
ATOM 709 O O . ALA A 1 94 ? -45.601 -19.332 43.614 1.00 57.06 94 ALA A O 1
ATOM 710 N N . SER A 1 95 ? -46.339 -19.394 41.494 1.00 53.91 95 SER A N 1
ATOM 711 C CA . SER A 1 95 ? -47.372 -20.387 41.711 1.00 53.91 95 SER A CA 1
ATOM 712 C C . SER A 1 95 ? -46.628 -21.684 41.983 1.00 53.91 95 SER A C 1
ATOM 714 O O . SER A 1 95 ? -46.160 -22.325 41.044 1.00 53.91 95 SER A O 1
ATOM 716 N N . VAL A 1 96 ? -46.429 -21.995 43.264 1.00 51.03 96 VAL A N 1
ATOM 717 C CA . VAL A 1 96 ? -45.718 -23.179 43.744 1.00 51.03 96 VAL A CA 1
ATOM 718 C C . VAL A 1 96 ? -46.335 -24.406 43.069 1.00 51.03 96 VAL A C 1
ATOM 720 O O . VAL A 1 96 ? -47.471 -24.759 43.398 1.00 51.03 96 VAL A O 1
ATOM 723 N N . PRO A 1 97 ? -45.639 -25.079 42.134 1.00 47.75 97 PRO A N 1
ATOM 724 C CA . PRO A 1 97 ? -46.033 -26.408 41.725 1.00 47.75 97 PRO A CA 1
ATOM 725 C C . PRO A 1 97 ? -45.599 -27.325 42.864 1.00 47.75 97 PRO A C 1
ATOM 727 O O . PRO A 1 97 ? -44.412 -27.521 43.125 1.00 47.75 97 PRO A O 1
ATOM 730 N N . GLN A 1 98 ? -46.585 -27.819 43.598 1.00 51.62 98 GLN A N 1
ATOM 731 C CA . GLN A 1 98 ? -46.421 -28.942 44.503 1.00 51.62 98 GLN A CA 1
ATOM 732 C C . GLN A 1 98 ? -45.934 -30.152 43.679 1.00 51.62 98 GLN A C 1
ATOM 734 O O . GLN A 1 98 ? -46.467 -30.404 42.601 1.00 51.62 98 GLN A O 1
ATOM 739 N N . ASP A 1 99 ? -44.934 -30.859 44.210 1.00 49.81 99 ASP A N 1
ATOM 740 C CA . ASP A 1 99 ? -44.231 -32.035 43.665 1.00 49.81 99 ASP A CA 1
ATOM 741 C C . ASP A 1 99 ? -43.202 -31.815 42.541 1.00 49.81 99 ASP A C 1
ATOM 743 O O . ASP A 1 99 ? -43.522 -31.830 41.359 1.00 49.81 99 ASP A O 1
ATOM 747 N N . VAL A 1 100 ? -41.922 -31.750 42.934 1.00 42.84 100 VAL A N 1
ATOM 748 C CA . VAL A 1 100 ? -40.929 -32.809 42.644 1.00 42.84 100 VAL A CA 1
ATOM 749 C C . VAL A 1 100 ? -39.740 -32.665 43.604 1.00 42.84 100 VAL A C 1
ATOM 751 O O . VAL A 1 100 ? -38.909 -31.770 43.475 1.00 42.84 100 VAL A O 1
ATOM 754 N N . ALA A 1 101 ? -39.664 -33.553 44.594 1.00 48.22 101 ALA A N 1
ATOM 755 C CA . ALA A 1 101 ? -38.492 -33.703 45.442 1.00 48.22 101 ALA A CA 1
ATOM 756 C C . ALA A 1 101 ? -37.417 -34.524 44.715 1.00 48.22 101 ALA A C 1
ATOM 758 O O . ALA A 1 101 ? -37.623 -35.708 44.457 1.00 48.22 101 ALA A O 1
ATOM 759 N N . SER A 1 102 ? -36.257 -33.918 44.461 1.00 49.22 102 SER A N 1
ATOM 760 C CA . SER A 1 102 ? -34.962 -34.601 44.560 1.00 49.22 102 SER A CA 1
ATOM 761 C C . SER A 1 102 ? -33.837 -33.562 44.574 1.00 49.22 102 SER A C 1
ATOM 763 O O . SER A 1 102 ? -33.484 -33.017 43.531 1.00 49.22 102 SER A O 1
ATOM 765 N N . GLU A 1 103 ? -33.290 -33.345 45.773 1.00 57.22 103 GLU A N 1
ATOM 766 C CA . GLU A 1 103 ? -32.073 -32.576 46.090 1.00 57.22 103 GLU A CA 1
ATOM 767 C C . GLU A 1 103 ? -32.173 -31.040 46.091 1.00 57.22 103 GLU A C 1
ATOM 769 O O . GLU A 1 103 ? -31.316 -30.331 45.571 1.00 57.22 103 GLU A O 1
ATOM 774 N N . GLN A 1 104 ? -33.160 -30.501 46.806 1.00 54.09 104 GLN A N 1
ATOM 775 C CA . GLN A 1 104 ? -33.022 -29.186 47.427 1.00 54.09 104 GLN A CA 1
ATOM 776 C C . GLN A 1 104 ? -32.553 -29.421 48.860 1.00 54.09 104 GLN A C 1
ATOM 778 O O . GLN A 1 104 ? -33.336 -29.847 49.706 1.00 54.09 104 GLN A O 1
ATOM 783 N N . GLN A 1 105 ? -31.266 -29.187 49.119 1.00 62.09 105 GLN A N 1
ATOM 784 C CA . GLN A 1 105 ? -30.752 -29.096 50.485 1.00 62.09 105 GLN A CA 1
ATOM 785 C C . GLN A 1 105 ? -31.572 -28.024 51.211 1.00 62.09 105 GLN A C 1
ATOM 787 O O . GLN A 1 105 ? -31.613 -26.875 50.763 1.00 62.09 105 GLN A O 1
ATOM 792 N N . ASP A 1 106 ? -32.287 -28.402 52.274 1.00 79.94 106 ASP A N 1
ATOM 793 C CA . ASP A 1 106 ? -33.062 -27.442 53.052 1.00 79.94 106 ASP A CA 1
ATOM 794 C C . ASP A 1 106 ? -32.080 -26.429 53.644 1.00 79.94 106 ASP A C 1
ATOM 796 O O . ASP A 1 106 ? -31.173 -26.775 54.404 1.00 79.94 106 ASP A O 1
ATOM 800 N N . VAL A 1 107 ? -32.249 -25.155 53.283 1.00 83.12 107 VAL A N 1
ATOM 801 C CA . VAL A 1 107 ? -31.417 -24.055 53.786 1.00 83.12 107 VAL A CA 1
ATOM 802 C C . VAL A 1 107 ? -31.420 -24.055 55.318 1.00 83.12 107 VAL A C 1
ATOM 804 O O . VAL A 1 107 ? -30.411 -23.733 55.944 1.00 83.12 107 VAL A O 1
ATOM 807 N N . ASN A 1 108 ? -32.526 -24.478 55.937 1.00 84.38 108 ASN A N 1
ATOM 808 C CA . ASN A 1 108 ? -32.621 -24.581 57.387 1.00 84.38 108 ASN A CA 1
ATOM 809 C C . ASN A 1 108 ? -31.814 -25.752 57.965 1.00 84.38 108 ASN A C 1
ATOM 811 O O . ASN A 1 108 ? -31.343 -25.639 59.095 1.00 84.38 108 ASN A O 1
ATOM 815 N N . GLU A 1 109 ? -31.643 -26.861 57.241 1.00 85.81 109 GLU A N 1
ATOM 816 C CA . GLU A 1 109 ? -30.721 -27.934 57.643 1.00 85.81 109 GLU A CA 1
ATOM 817 C C . GLU A 1 109 ? -29.272 -27.472 57.527 1.00 85.81 109 GLU A C 1
ATOM 819 O O . GLU A 1 109 ? -28.518 -27.598 58.490 1.00 85.81 109 GLU A O 1
ATOM 824 N N . TYR A 1 110 ? -28.914 -26.822 56.419 1.00 83.69 110 TYR A N 1
ATOM 825 C CA . TYR A 1 110 ? -27.565 -26.294 56.205 1.00 83.69 110 TYR A CA 1
ATOM 826 C C . TYR A 1 110 ? -27.135 -25.299 57.298 1.00 83.69 110 TYR A C 1
ATOM 828 O O . TYR A 1 110 ? -26.026 -25.372 57.830 1.00 83.69 110 TYR A O 1
ATOM 836 N N . LEU A 1 111 ? -28.031 -24.391 57.702 1.00 89.56 111 LEU A N 1
ATOM 837 C CA . LEU A 1 111 ? -27.747 -23.444 58.786 1.00 89.56 111 LEU A CA 1
ATOM 838 C C . LEU A 1 111 ? -27.602 -24.130 60.151 1.00 89.56 111 LEU A C 1
ATOM 840 O O . LEU A 1 111 ? -26.781 -23.704 60.963 1.00 89.56 111 LEU A O 1
ATOM 844 N N . LYS A 1 112 ? -28.363 -25.201 60.407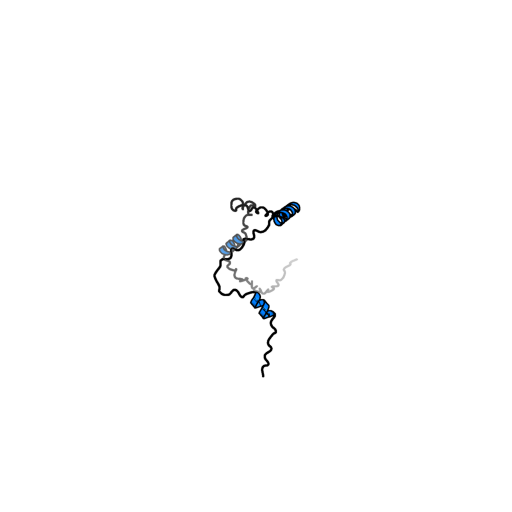 1.00 87.75 112 LYS A N 1
ATOM 845 C CA . LYS A 1 112 ? -28.236 -25.986 61.644 1.00 87.75 112 LYS A CA 1
ATOM 846 C C . LYS A 1 112 ? -26.910 -26.735 61.708 1.00 87.75 112 LYS A C 1
ATOM 848 O O . LYS A 1 112 ? -26.320 -26.802 62.781 1.00 87.75 112 LYS A O 1
ATOM 853 N N . GLU A 1 113 ? -26.438 -27.273 60.588 1.00 82.38 113 GLU A N 1
ATOM 854 C CA . GLU A 1 113 ? -25.147 -27.962 60.507 1.00 82.38 113 GLU A CA 1
ATOM 855 C C . GLU A 1 113 ? -23.973 -27.016 60.760 1.00 82.38 113 GLU A C 1
ATOM 857 O O . GLU A 1 113 ? -23.074 -27.358 61.523 1.00 82.38 113 GLU A O 1
ATOM 862 N N . LEU A 1 114 ? -24.003 -25.804 60.195 1.00 84.50 114 LEU A N 1
ATOM 863 C CA . LEU A 1 114 ? -22.979 -24.785 60.462 1.00 84.50 114 LEU A CA 1
ATOM 864 C C . LEU A 1 114 ? -22.972 -24.309 61.918 1.00 84.50 114 LEU A C 1
ATOM 866 O O . LEU A 1 114 ? -21.927 -23.909 62.428 1.00 84.50 114 LEU A O 1
ATOM 870 N N . GLN A 1 115 ? -24.134 -24.313 62.573 1.00 85.31 115 GLN A N 1
ATOM 871 C CA . GLN A 1 115 ? -24.254 -23.927 63.976 1.00 85.31 115 GLN A CA 1
ATOM 872 C C . GLN A 1 115 ? -23.871 -25.063 64.938 1.00 85.31 115 GLN A C 1
ATOM 874 O O . GLN A 1 115 ? -23.630 -24.807 66.118 1.00 85.31 115 GLN A O 1
ATOM 879 N N . ALA A 1 116 ? -23.818 -26.310 64.470 1.00 84.88 116 ALA A N 1
ATOM 880 C CA . ALA A 1 116 ? -23.402 -27.429 65.298 1.00 84.88 116 ALA A CA 1
ATOM 881 C C . ALA A 1 116 ? -21.892 -27.359 65.592 1.00 84.88 116 ALA A C 1
ATOM 883 O O . ALA A 1 116 ? -21.080 -27.123 64.699 1.00 84.88 116 ALA A O 1
ATOM 884 N N . ASP A 1 117 ? -21.508 -27.598 66.850 1.00 80.88 117 ASP A N 1
ATOM 885 C CA . ASP A 1 117 ? -20.098 -27.645 67.244 1.00 80.88 117 ASP A CA 1
ATOM 886 C C . ASP A 1 117 ? -19.345 -28.751 66.486 1.00 80.88 117 ASP A C 1
ATOM 888 O O . ASP A 1 117 ? -19.818 -29.886 66.345 1.00 80.88 117 ASP A O 1
ATOM 892 N N . ILE A 1 118 ? -18.131 -28.428 66.031 1.00 75.12 118 ILE A N 1
ATOM 893 C CA . ILE A 1 118 ? -17.248 -29.371 65.339 1.00 75.12 118 ILE A CA 1
ATOM 894 C C . ILE A 1 118 ? -16.879 -30.499 66.309 1.00 75.12 118 ILE A C 1
ATOM 896 O O . ILE A 1 118 ? -16.209 -30.281 67.320 1.00 75.12 118 ILE A O 1
ATOM 900 N N . LYS A 1 119 ? -17.274 -31.732 65.981 1.00 73.50 119 LYS A N 1
ATOM 901 C CA . LYS A 1 119 ? -16.860 -32.928 66.724 1.00 73.50 119 LYS A CA 1
ATOM 902 C C . LYS A 1 119 ? -15.376 -33.195 66.463 1.00 73.50 119 LYS A C 1
ATOM 904 O O . LYS A 1 119 ? -15.018 -33.750 65.428 1.00 73.50 119 LYS A O 1
ATOM 909 N N . VAL A 1 120 ? -14.505 -32.805 67.392 1.00 71.69 120 VAL A N 1
ATOM 910 C CA . VAL A 1 120 ? -13.102 -33.242 67.391 1.00 71.69 120 VAL A CA 1
ATOM 911 C C . VAL A 1 120 ? -13.066 -34.661 67.951 1.00 71.69 120 VAL A C 1
ATOM 913 O O . VAL A 1 120 ? -13.084 -34.853 69.166 1.00 71.69 120 VAL A O 1
ATOM 916 N N . GLU A 1 121 ? -13.070 -35.669 67.081 1.00 68.19 121 GLU A N 1
ATOM 917 C CA . GLU A 1 121 ? -12.841 -37.042 67.530 1.00 68.19 121 GLU A CA 1
ATOM 918 C C . GLU A 1 121 ? -11.374 -37.202 67.943 1.00 68.19 121 GLU A C 1
ATOM 920 O O . GLU A 1 121 ? -10.450 -36.901 67.184 1.00 68.19 121 GLU A O 1
ATOM 925 N N . ALA A 1 122 ? -11.149 -37.643 69.182 1.00 65.56 122 ALA A N 1
ATOM 926 C CA . ALA A 1 122 ? -9.819 -37.967 69.668 1.00 65.56 122 ALA A CA 1
ATOM 927 C C . ALA A 1 122 ? -9.345 -39.241 68.961 1.00 65.56 122 ALA A C 1
ATOM 929 O O . ALA A 1 122 ? -9.729 -40.349 69.330 1.00 65.56 122 ALA A O 1
ATOM 930 N N . HIS A 1 123 ? -8.515 -39.084 67.934 1.00 59.41 123 HIS A N 1
ATOM 931 C CA . HIS A 1 123 ? -7.772 -40.203 67.372 1.00 59.41 123 HIS A CA 1
ATOM 932 C C . HIS A 1 123 ? -6.770 -40.687 68.432 1.00 59.41 123 HIS A C 1
ATOM 934 O O . HIS A 1 123 ? -5.781 -40.007 68.710 1.00 59.41 123 HIS A O 1
ATOM 940 N N . HIS A 1 124 ? -7.091 -41.809 69.079 1.00 48.03 124 HIS A N 1
ATOM 941 C CA . HIS A 1 124 ? -6.178 -42.556 69.946 1.00 48.03 124 HIS A CA 1
ATOM 942 C C . HIS A 1 124 ? -5.098 -43.260 69.124 1.00 48.03 124 HIS A C 1
ATOM 944 O O . HIS A 1 124 ? -5.442 -43.785 68.039 1.00 48.03 124 HIS A O 1
#

Sequence (124 aa):
MMLAVAPRVLMTARMAGFRALSTSAVARKDIVQETYLRELKAYKAPEKAPDAHKGHVREFSSPAQPQAPSSPSSSDIASQLEAYTSSEPDVVEASVPQDVASEQQDVNEYLKELQADIKVEAHH

Secondary structure (DSSP, 8-state):
------------------------------HHHHHHHHHHHH--PPPPPTTTTBTTB---PPPPPPPPPPPPPHHHHHHHHHHHHH---------------S----HHHHHHHHHSPP------

Organism: Malassezia restricta (strain ATCC 96810 / NBRC 103918 / CBS 7877) (NCBI:txid425264)